Protein AF-A0A530QEH9-F1 (afdb_monomer_lite)

Radius of gyration: 15.97 Å; chains: 1; bo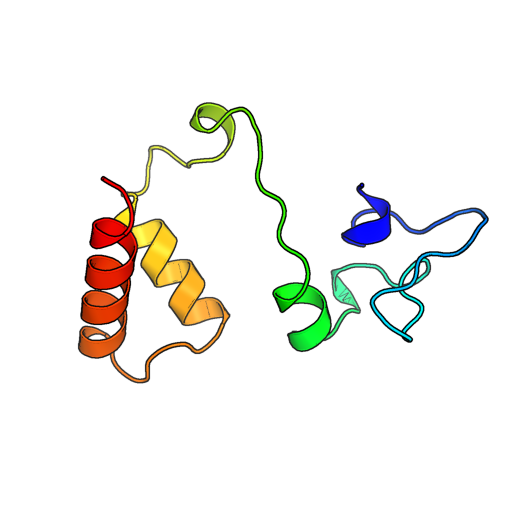unding box: 30×31×43 Å

Structure (mmCIF, N/CA/C/O backbone):
data_AF-A0A530QEH9-F1
#
_entry.id   AF-A0A530QEH9-F1
#
loop_
_atom_site.group_PDB
_atom_site.id
_atom_site.type_symbol
_atom_site.label_atom_id
_atom_site.label_alt_id
_atom_site.label_comp_id
_atom_site.label_asym_id
_atom_site.label_entity_id
_atom_site.label_seq_id
_atom_site.pdbx_PDB_ins_code
_atom_site.Cartn_x
_atom_site.Cartn_y
_atom_site.Cartn_z
_atom_site.occupancy
_atom_site.B_iso_or_equiv
_atom_site.auth_seq_id
_atom_site.auth_comp_id
_atom_site.auth_asym_id
_atom_site.auth_atom_id
_atom_site.pdbx_PDB_model_num
ATOM 1 N N . ALA A 1 1 ? -14.268 -0.753 11.296 1.00 74.19 1 ALA A N 1
ATOM 2 C CA . ALA A 1 1 ? -13.106 -1.150 10.464 1.00 74.19 1 ALA A CA 1
ATOM 3 C C . ALA A 1 1 ? -11.756 -0.643 10.996 1.00 74.19 1 ALA A C 1
ATOM 5 O O . ALA A 1 1 ? -10.783 -1.375 10.886 1.00 74.19 1 ALA A O 1
ATOM 6 N N . LYS A 1 2 ? -11.665 0.561 11.585 1.00 86.00 2 LYS A N 1
ATOM 7 C CA . LYS A 1 2 ? -10.388 1.155 12.034 1.00 86.00 2 LYS A CA 1
ATOM 8 C C . LYS A 1 2 ? -9.581 0.294 13.019 1.00 86.00 2 LYS A C 1
ATOM 10 O O . LYS A 1 2 ? -8.378 0.154 12.833 1.00 86.00 2 LYS A O 1
ATOM 15 N N . VAL A 1 3 ? -10.248 -0.357 13.976 1.00 90.00 3 VAL A N 1
ATOM 16 C CA . VAL A 1 3 ? -9.615 -1.307 14.917 1.00 90.00 3 VAL A CA 1
ATOM 17 C C . VAL A 1 3 ? -8.984 -2.506 14.205 1.00 90.00 3 VAL A C 1
ATOM 19 O O . VAL A 1 3 ? -7.859 -2.907 14.496 1.00 90.00 3 VAL A O 1
ATOM 22 N N . LEU A 1 4 ? -9.675 -3.053 13.201 1.00 88.62 4 LEU A N 1
ATOM 23 C CA . LEU A 1 4 ? -9.166 -4.175 12.413 1.00 88.62 4 LEU A CA 1
ATOM 24 C C . LEU A 1 4 ? -7.900 -3.773 11.642 1.00 88.62 4 LEU A C 1
ATOM 26 O O . LEU A 1 4 ? -6.962 -4.557 11.569 1.00 88.62 4 LEU A O 1
ATOM 30 N N . LEU A 1 5 ? -7.824 -2.533 11.157 1.00 89.69 5 LEU A N 1
ATOM 31 C CA . LEU A 1 5 ? -6.625 -1.970 10.527 1.00 89.69 5 LEU A CA 1
ATOM 32 C C . LEU A 1 5 ? -5.538 -1.532 11.520 1.00 89.69 5 LEU A C 1
ATOM 34 O O . LEU A 1 5 ? -4.436 -1.220 11.090 1.00 89.69 5 LEU A O 1
ATOM 38 N N . GLY A 1 6 ? -5.819 -1.490 12.825 1.00 90.19 6 GLY A N 1
ATOM 39 C CA . GLY A 1 6 ? -4.884 -0.975 13.831 1.00 90.19 6 GLY A CA 1
ATOM 40 C C . GLY A 1 6 ? -4.718 0.547 13.803 1.00 90.19 6 GLY A C 1
ATOM 41 O O . GLY A 1 6 ? -3.753 1.055 14.359 1.00 90.19 6 GLY A O 1
ATOM 42 N N . LEU A 1 7 ? -5.635 1.277 13.158 1.00 90.00 7 LEU A N 1
ATOM 43 C CA . LEU A 1 7 ? -5.671 2.749 13.198 1.00 90.00 7 LEU A CA 1
ATOM 44 C C . LEU A 1 7 ? -6.248 3.275 14.519 1.00 90.00 7 LEU A C 1
ATOM 46 O O . LEU A 1 7 ? -6.052 4.431 14.870 1.00 90.00 7 LEU A O 1
ATOM 50 N N . GLU A 1 8 ? -6.977 2.416 15.225 1.00 91.69 8 GLU A N 1
ATOM 51 C CA . GLU A 1 8 ? -7.475 2.615 16.583 1.00 91.69 8 GLU A CA 1
ATOM 52 C C . GLU A 1 8 ? -7.285 1.290 17.336 1.00 91.69 8 GLU A C 1
ATOM 54 O O . GLU A 1 8 ? -7.269 0.221 16.718 1.00 91.69 8 GLU A O 1
ATOM 59 N N . THR A 1 9 ? -7.151 1.334 18.657 1.00 91.31 9 THR A N 1
ATOM 60 C CA . THR A 1 9 ? -7.189 0.134 19.504 1.00 91.31 9 THR A CA 1
ATOM 61 C C . THR A 1 9 ? -8.576 -0.025 20.113 1.00 91.31 9 THR A C 1
ATOM 63 O O . THR A 1 9 ? -9.297 0.951 20.333 1.00 91.31 9 THR A O 1
ATOM 66 N N . ALA A 1 10 ? -8.994 -1.267 20.351 1.00 91.38 10 ALA A N 1
ATOM 67 C CA . ALA A 1 10 ? -10.289 -1.523 20.967 1.00 91.38 10 ALA A CA 1
ATOM 68 C C . ALA A 1 10 ? -10.276 -1.120 22.447 1.00 91.38 10 ALA A C 1
ATOM 70 O O . ALA A 1 10 ? -9.406 -1.547 23.200 1.00 91.38 10 ALA A O 1
ATOM 71 N N . SER A 1 11 ? -11.284 -0.364 22.885 1.00 89.88 11 SER A N 1
ATOM 72 C CA . SER A 1 11 ? -11.517 -0.123 24.316 1.00 89.88 11 SER A CA 1
ATOM 73 C C . SER A 1 11 ? -12.135 -1.340 25.015 1.00 89.88 11 SER A C 1
ATOM 75 O O . SER A 1 11 ? -11.962 -1.520 26.215 1.00 89.88 11 SER A O 1
ATOM 77 N N . SER A 1 12 ? -12.874 -2.172 24.275 1.00 91.44 12 SER A N 1
ATOM 78 C CA . SER A 1 12 ? -13.432 -3.446 24.741 1.00 91.44 12 SER A CA 1
ATOM 79 C C . SER A 1 12 ? -13.733 -4.373 23.556 1.00 91.44 12 SER A C 1
ATOM 81 O O . SER A 1 12 ? -13.770 -3.929 22.406 1.00 91.44 12 SER A O 1
ATOM 83 N N . GLY A 1 13 ? -13.947 -5.661 23.837 1.00 91.88 13 GLY A N 1
ATOM 84 C CA . GLY A 1 13 ? -14.151 -6.696 22.819 1.00 91.88 13 GLY A CA 1
ATOM 85 C C . GLY A 1 13 ? -12.843 -7.241 22.239 1.00 91.88 13 GLY A C 1
ATOM 86 O O . GLY A 1 13 ? -11.749 -6.864 22.659 1.00 91.88 13 GLY A O 1
ATOM 87 N N . SER A 1 14 ? -12.957 -8.156 21.278 1.00 91.50 14 SER A N 1
ATOM 88 C CA . SER A 1 14 ? -11.812 -8.800 20.630 1.00 91.50 14 SER A C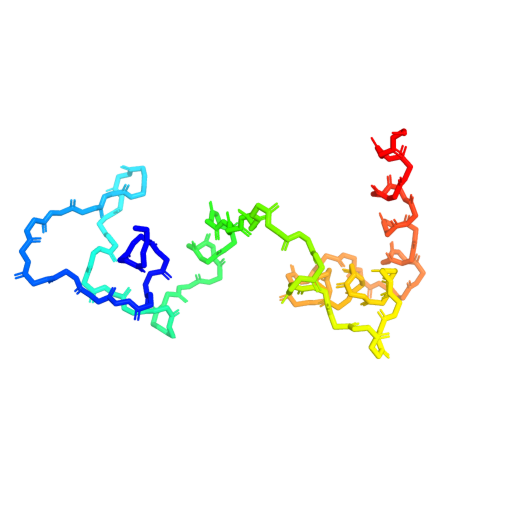A 1
ATOM 89 C C . SER A 1 14 ? -11.970 -8.838 19.113 1.00 91.50 14 SER A C 1
ATOM 91 O O . SER A 1 14 ? -13.077 -8.858 18.575 1.00 91.50 14 SER A O 1
ATOM 93 N N . VAL A 1 15 ? -10.834 -8.808 18.415 1.00 91.69 15 VAL A N 1
ATOM 94 C CA . VAL A 1 15 ? -10.760 -8.928 16.957 1.00 91.69 15 VAL A CA 1
ATOM 95 C C . VAL A 1 15 ? -9.632 -9.889 16.638 1.00 91.69 15 VAL A C 1
ATOM 97 O O . VAL A 1 15 ? -8.475 -9.632 16.974 1.00 91.69 15 VAL A O 1
ATOM 100 N N . THR A 1 16 ? -9.964 -10.977 15.956 1.00 91.88 16 THR A N 1
ATOM 101 C CA . THR A 1 16 ? -8.994 -11.983 15.537 1.00 91.88 16 THR A CA 1
ATOM 102 C C . THR A 1 16 ? -8.783 -11.943 14.029 1.00 91.88 16 THR A C 1
ATOM 104 O O . THR A 1 16 ? -9.724 -11.851 13.241 1.00 91.88 16 THR A O 1
ATOM 107 N N . LEU A 1 17 ? -7.520 -12.030 13.618 1.00 89.94 17 LEU A N 1
ATOM 108 C CA . LEU A 1 17 ? -7.118 -12.336 12.252 1.00 89.94 17 LEU A CA 1
ATOM 109 C C . LEU A 1 17 ? -6.649 -13.792 12.222 1.00 89.94 17 LEU A C 1
ATOM 111 O O . LEU A 1 17 ? -5.558 -14.127 12.693 1.00 89.94 17 LEU A O 1
ATOM 115 N N . GLY A 1 18 ? -7.510 -14.686 11.736 1.00 87.25 18 GLY A N 1
ATOM 116 C CA . GLY A 1 18 ? -7.308 -16.124 11.904 1.00 87.25 18 GLY A CA 1
ATOM 117 C C . GLY A 1 18 ? -7.343 -16.506 13.388 1.00 87.25 18 GLY A C 1
ATOM 118 O O . GLY A 1 18 ? -8.372 -16.357 14.038 1.00 87.25 18 GLY A O 1
ATOM 119 N N . LYS A 1 19 ? -6.214 -16.981 13.932 1.00 86.12 19 LYS A N 1
ATOM 120 C CA . LYS A 1 19 ? -6.055 -17.327 15.363 1.00 86.12 19 LYS A CA 1
ATOM 121 C C . LYS A 1 19 ? -5.303 -16.265 16.177 1.00 86.12 19 LYS A C 1
ATOM 123 O O . LYS A 1 19 ? -5.017 -16.492 17.347 1.00 86.12 19 LYS A O 1
ATOM 128 N N . LYS A 1 20 ? -4.935 -15.138 15.561 1.00 87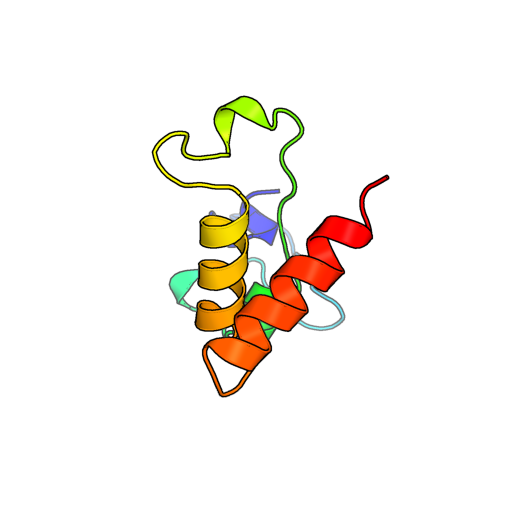.88 20 LYS A N 1
ATOM 129 C CA . LYS A 1 20 ? -4.139 -14.080 16.192 1.00 87.88 20 LYS A CA 1
ATOM 130 C C . LYS A 1 20 ? -5.038 -12.923 16.605 1.00 87.88 20 LYS A C 1
ATOM 132 O O . LYS A 1 20 ? -5.715 -12.345 15.760 1.00 87.88 20 LYS A O 1
ATOM 137 N N . GLU A 1 21 ? -5.011 -12.563 17.879 1.00 92.44 21 GLU A N 1
ATOM 138 C CA . GLU A 1 21 ? -5.643 -11.340 18.373 1.00 92.44 21 GLU A CA 1
ATOM 139 C C . GLU A 1 21 ? -4.867 -10.100 17.920 1.00 92.44 21 GLU A C 1
ATOM 141 O O . GLU A 1 21 ? -3.635 -10.069 17.970 1.00 92.44 21 GLU A O 1
ATOM 146 N N . ILE A 1 22 ? -5.590 -9.090 17.434 1.00 93.06 22 ILE A N 1
ATOM 147 C CA . ILE A 1 22 ? -5.000 -7.875 16.848 1.00 93.06 22 ILE A CA 1
ATOM 148 C C . ILE A 1 22 ? -5.621 -6.576 17.376 1.00 93.06 22 ILE A C 1
ATOM 150 O O . ILE A 1 22 ? -5.164 -5.490 17.016 1.00 93.06 22 ILE A O 1
ATOM 154 N N . GLN A 1 23 ? -6.643 -6.661 18.231 1.00 92.44 23 GLN A N 1
ATOM 155 C CA . GLN A 1 23 ? -7.433 -5.515 18.695 1.00 92.44 23 GLN A CA 1
ATOM 156 C C . GLN A 1 23 ? -6.644 -4.476 19.507 1.00 92.44 23 GLN A C 1
ATOM 158 O O . GLN A 1 23 ? -7.021 -3.305 19.522 1.00 92.44 23 GLN A O 1
ATOM 163 N N . SER A 1 24 ? -5.558 -4.894 20.164 1.00 92.75 24 SER A N 1
ATOM 164 C CA . 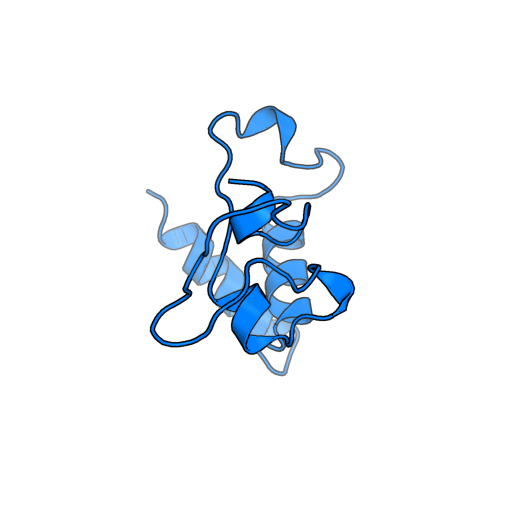SER A 1 24 ? -4.768 -4.048 21.072 1.00 92.75 24 SER A CA 1
ATOM 165 C C . SER A 1 24 ? -3.457 -3.550 20.461 1.00 92.75 24 SER A C 1
ATOM 167 O O . SER A 1 24 ? -2.720 -2.818 21.113 1.00 92.75 24 SER A O 1
ATOM 169 N N . THR A 1 25 ? -3.136 -3.953 19.229 1.00 91.38 25 THR A N 1
ATOM 170 C CA . THR A 1 25 ? -1.870 -3.603 18.573 1.00 91.38 25 THR A CA 1
ATOM 171 C C . THR A 1 25 ? -2.127 -2.598 17.459 1.00 91.38 25 THR A C 1
ATOM 173 O O . THR A 1 25 ? -2.739 -2.945 16.440 1.00 91.38 25 THR A O 1
ATOM 176 N N . GLY A 1 26 ? -1.636 -1.373 17.655 1.00 92.38 26 GLY A N 1
ATOM 177 C CA . GLY A 1 26 ? -1.635 -0.323 16.639 1.00 92.38 26 GLY A CA 1
ATOM 178 C C . GLY A 1 26 ? -0.811 -0.712 15.412 1.00 92.38 26 GLY A C 1
ATOM 179 O O . GLY A 1 26 ? 0.047 -1.598 15.468 1.00 92.38 26 GLY A O 1
ATOM 180 N N . ILE A 1 27 ? -1.124 -0.101 14.271 1.00 90.94 27 ILE A N 1
ATOM 181 C CA . ILE A 1 27 ? -0.576 -0.468 12.960 1.00 90.94 27 ILE A CA 1
ATOM 182 C C . ILE A 1 27 ? 0.956 -0.385 12.907 1.00 90.94 27 ILE A C 1
ATOM 184 O O . ILE A 1 27 ? 1.593 -1.234 12.291 1.00 90.94 27 ILE A O 1
ATOM 188 N N . GLU A 1 28 ? 1.547 0.586 13.597 1.00 90.12 28 GLU A N 1
ATOM 189 C CA . GLU A 1 28 ? 2.992 0.799 13.713 1.00 90.12 28 GLU A CA 1
ATOM 190 C C . GLU A 1 28 ?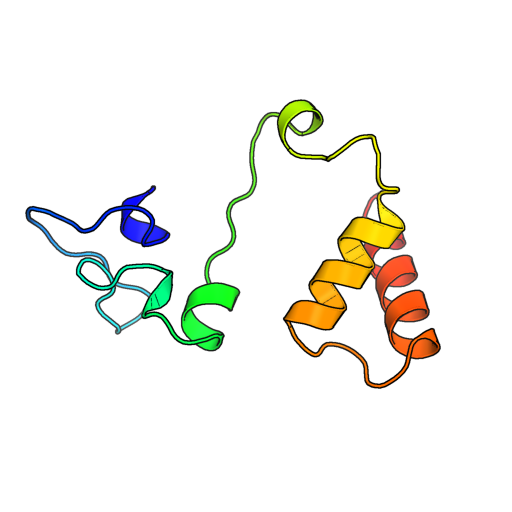 3.724 -0.341 14.428 1.00 90.12 28 GLU A C 1
ATOM 192 O O . GLU A 1 28 ? 4.902 -0.578 14.173 1.00 90.12 28 GLU A O 1
ATOM 197 N N . SER A 1 29 ? 3.011 -1.072 15.285 1.00 92.31 29 SER A N 1
ATOM 198 C CA . SER A 1 29 ? 3.546 -2.190 16.062 1.00 92.31 29 SER A CA 1
ATOM 199 C C . SER A 1 29 ? 3.259 -3.553 15.414 1.00 92.31 29 SER A C 1
ATOM 201 O O . SER A 1 29 ? 3.623 -4.598 15.958 1.00 92.31 29 SER A O 1
ATOM 203 N N . ARG A 1 30 ? 2.581 -3.582 14.257 1.00 90.06 30 ARG A N 1
ATOM 204 C CA . ARG A 1 30 ? 2.274 -4.817 13.521 1.00 90.06 30 ARG A CA 1
ATOM 205 C C . ARG A 1 30 ? 3.407 -5.171 12.560 1.00 90.06 30 ARG A C 1
ATOM 207 O O . ARG A 1 30 ? 3.964 -4.318 11.879 1.00 90.06 30 ARG A O 1
ATOM 214 N N . ASN A 1 31 ? 3.711 -6.464 12.461 1.00 87.88 31 ASN A N 1
ATOM 215 C CA . ASN A 1 31 ? 4.671 -6.967 11.480 1.00 87.88 31 ASN A CA 1
ATOM 216 C C . ASN A 1 31 ? 4.118 -6.904 10.043 1.00 87.88 31 ASN A C 1
ATOM 218 O O . ASN A 1 31 ? 2.904 -6.818 9.825 1.00 87.88 31 ASN A O 1
ATOM 222 N N . VAL A 1 32 ? 5.016 -6.976 9.058 1.00 83.31 32 VAL A N 1
ATOM 223 C CA . VAL A 1 32 ? 4.686 -6.846 7.628 1.00 83.31 32 VAL A CA 1
ATOM 224 C C . VAL A 1 32 ? 3.673 -7.904 7.178 1.00 83.31 32 VAL A C 1
ATOM 226 O O . VAL A 1 32 ? 2.799 -7.614 6.362 1.00 83.31 32 VAL A O 1
ATOM 229 N N . GLU A 1 33 ? 3.713 -9.107 7.747 1.00 86.31 33 GLU A N 1
ATOM 230 C CA . GLU A 1 33 ? 2.777 -10.195 7.443 1.00 86.31 33 GLU A CA 1
ATOM 231 C C . GLU A 1 33 ? 1.344 -9.858 7.894 1.00 86.31 33 GLU A C 1
ATOM 233 O O . GLU A 1 33 ? 0.375 -10.092 7.170 1.00 86.31 33 GLU A O 1
ATOM 238 N N . THR A 1 34 ? 1.183 -9.251 9.073 1.00 88.75 34 THR A N 1
ATOM 239 C CA . THR A 1 34 ? -0.139 -8.828 9.573 1.00 88.75 34 THR A CA 1
ATOM 240 C C . THR A 1 34 ? -0.663 -7.624 8.785 1.00 88.75 34 THR A C 1
ATOM 242 O O . THR A 1 34 ? -1.855 -7.531 8.518 1.00 88.75 34 THR A O 1
ATOM 245 N N . VAL A 1 35 ? 0.214 -6.698 8.388 1.00 86.62 35 VAL A N 1
ATOM 246 C CA . VAL A 1 35 ? -0.179 -5.529 7.583 1.00 86.62 35 VAL A CA 1
ATOM 247 C C . VAL A 1 35 ? -0.558 -5.931 6.157 1.00 86.62 35 VAL A C 1
ATOM 249 O O . VAL A 1 35 ? -1.531 -5.428 5.611 1.00 86.62 35 VAL A O 1
ATOM 252 N N . SER A 1 36 ? 0.192 -6.842 5.537 1.00 84.88 36 SER A N 1
ATOM 253 C CA . SER A 1 36 ? -0.064 -7.281 4.157 1.00 84.88 36 SER A CA 1
ATOM 254 C C . SER A 1 36 ? -1.351 -8.096 4.010 1.00 84.88 36 SER A C 1
ATOM 256 O O . SER A 1 36 ? -1.982 -8.031 2.958 1.00 84.88 36 SER A O 1
ATOM 258 N N . SER A 1 37 ? -1.764 -8.813 5.058 1.00 88.75 37 SER A N 1
ATOM 259 C CA . SER A 1 37 ? -2.967 -9.660 5.066 1.00 88.75 37 SER A CA 1
ATOM 260 C C . SER A 1 37 ? -4.284 -8.893 5.209 1.00 88.75 37 SER A C 1
ATOM 262 O O . SER A 1 37 ? -5.349 -9.474 5.003 1.00 88.75 37 SER A O 1
ATOM 264 N N . ILE A 1 38 ? -4.236 -7.597 5.525 1.00 87.88 38 ILE A N 1
ATOM 265 C CA . ILE A 1 38 ? -5.417 -6.744 5.641 1.00 87.88 38 ILE A CA 1
ATOM 266 C C . ILE A 1 38 ? -5.219 -5.518 4.751 1.00 87.88 38 ILE A C 1
ATOM 268 O O . ILE A 1 38 ? -4.399 -4.658 5.054 1.00 87.88 38 ILE A O 1
ATOM 272 N N . GLN A 1 39 ? -6.013 -5.399 3.686 1.00 83.75 39 GLN A N 1
ATOM 273 C CA . GLN A 1 39 ? -6.007 -4.220 2.819 1.00 83.75 39 GLN A CA 1
ATOM 274 C C . GLN A 1 39 ? -7.398 -3.604 2.730 1.00 83.75 39 GLN A C 1
ATOM 276 O O . GLN A 1 39 ? -8.396 -4.300 2.552 1.00 83.75 39 GLN A O 1
ATOM 281 N N . MET A 1 40 ? -7.457 -2.282 2.866 1.00 84.31 40 MET A N 1
ATOM 282 C CA . MET A 1 40 ? -8.688 -1.516 2.707 1.00 84.31 40 MET A CA 1
ATOM 283 C C . MET A 1 40 ? -8.881 -1.150 1.238 1.00 84.31 40 MET A C 1
ATOM 285 O O . MET A 1 40 ? -7.977 -0.606 0.608 1.00 84.31 40 MET A O 1
ATOM 289 N N . VAL A 1 41 ? -10.081 -1.404 0.721 1.00 82.31 41 VAL A N 1
ATOM 290 C CA . VAL A 1 41 ? -10.527 -0.909 -0.584 1.00 82.31 41 VAL A CA 1
ATOM 291 C C . VAL A 1 41 ? -11.601 0.137 -0.327 1.00 82.31 41 VAL A C 1
ATOM 293 O O . VAL A 1 41 ? -12.621 -0.151 0.300 1.00 82.31 41 VAL A O 1
ATOM 296 N N . PHE A 1 42 ? -11.351 1.366 -0.763 1.00 79.38 42 PHE A N 1
ATOM 297 C CA . PHE A 1 42 ? -12.295 2.464 -0.602 1.00 79.38 42 PHE A CA 1
ATOM 298 C C . PHE A 1 42 ? -13.319 2.456 -1.735 1.00 79.38 42 PHE A C 1
ATOM 300 O O . PHE A 1 42 ? -12.983 2.164 -2.879 1.00 79.38 42 PHE A O 1
ATOM 307 N N . GLN A 1 43 ? -14.571 2.794 -1.419 1.00 80.62 43 GLN A N 1
ATOM 308 C CA . GLN A 1 43 ? -15.647 2.809 -2.415 1.00 80.62 43 GLN A CA 1
ATOM 309 C C . GLN A 1 43 ? -15.603 4.028 -3.346 1.00 80.62 43 GLN A C 1
ATOM 311 O O . GLN A 1 43 ? -16.101 3.931 -4.462 1.00 80.62 43 GLN A O 1
ATOM 316 N N . ASN A 1 44 ? -15.004 5.151 -2.921 1.00 81.56 44 ASN A N 1
ATOM 317 C CA . ASN A 1 44 ? -14.778 6.305 -3.793 1.00 81.56 44 ASN A CA 1
ATOM 318 C C . ASN A 1 44 ? -13.328 6.304 -4.316 1.00 81.56 44 ASN A C 1
ATOM 320 O O . ASN A 1 44 ? -12.421 6.701 -3.582 1.00 81.56 44 ASN A O 1
ATOM 324 N N . PRO A 1 45 ? -13.076 5.870 -5.562 1.00 67.19 45 PRO A N 1
ATOM 325 C CA . PRO A 1 45 ? -11.719 5.786 -6.094 1.00 67.19 45 PRO A CA 1
ATOM 326 C C . PRO A 1 45 ? -11.072 7.165 -6.289 1.00 67.19 45 PRO A C 1
ATOM 328 O O . PRO A 1 45 ? -9.859 7.293 -6.114 1.00 67.19 45 PRO A O 1
ATOM 331 N N . PHE A 1 46 ? -11.859 8.205 -6.589 1.00 68.50 46 PHE A N 1
ATOM 332 C CA . PHE A 1 46 ? -11.344 9.548 -6.883 1.00 68.50 46 PHE A CA 1
ATOM 333 C C . PHE A 1 46 ? -10.692 10.224 -5.673 1.00 68.50 46 PHE A C 1
ATOM 335 O O . PHE A 1 46 ? -9.729 10.964 -5.844 1.00 68.50 46 PHE A O 1
ATOM 342 N N . ASP A 1 47 ? -11.153 9.911 -4.461 1.00 73.81 47 ASP A N 1
ATOM 343 C CA . ASP A 1 47 ? -10.621 10.495 -3.222 1.00 73.81 47 ASP A CA 1
ATOM 344 C C . ASP A 1 47 ? -9.344 9.796 -2.726 1.00 73.81 47 ASP A C 1
ATOM 346 O O . ASP A 1 47 ? -8.715 10.242 -1.767 1.00 73.81 47 ASP A O 1
ATOM 350 N N . THR A 1 48 ? -8.966 8.669 -3.336 1.00 71.88 48 THR A N 1
ATOM 351 C CA . THR A 1 48 ? -7.913 7.785 -2.800 1.00 71.88 48 THR A CA 1
ATOM 352 C C . THR A 1 48 ? -6.685 7.668 -3.676 1.00 71.88 48 THR A C 1
ATOM 354 O O . THR A 1 48 ? -5.614 7.301 -3.190 1.00 71.88 48 THR A O 1
ATOM 357 N N . LEU A 1 49 ? -6.815 8.023 -4.951 1.00 75.00 49 LEU A N 1
ATOM 358 C CA . LEU A 1 49 ? -5.689 8.146 -5.856 1.00 75.00 49 LEU A CA 1
ATOM 359 C C . LEU A 1 49 ? -5.116 9.556 -5.760 1.00 75.00 49 LEU A C 1
ATOM 361 O O . LEU A 1 49 ? -5.840 10.544 -5.836 1.00 75.00 49 LEU A O 1
ATOM 365 N N . ASN A 1 50 ? -3.794 9.657 -5.638 1.00 81.81 50 ASN A N 1
ATOM 366 C CA . ASN A 1 50 ? -3.122 10.946 -5.742 1.00 81.81 50 ASN A CA 1
ATOM 367 C C . ASN A 1 50 ? -2.965 11.310 -7.233 1.00 81.81 50 ASN A C 1
ATOM 369 O O . ASN A 1 50 ? -2.187 10.641 -7.921 1.00 81.81 50 ASN A O 1
ATOM 373 N N . PRO A 1 51 ? -3.651 12.354 -7.742 1.00 83.12 51 PRO A N 1
ATOM 374 C CA . PRO A 1 51 ? -3.641 12.700 -9.166 1.00 83.12 51 PRO A CA 1
ATOM 375 C C . PRO A 1 51 ? -2.263 13.156 -9.670 1.00 83.12 51 PRO A C 1
ATOM 377 O O . PRO A 1 51 ? -2.008 13.120 -10.870 1.00 83.12 51 PRO A O 1
ATOM 380 N N . SER A 1 52 ? -1.342 13.518 -8.771 1.00 90.12 52 SER A N 1
ATOM 381 C CA . SER A 1 52 ? 0.047 13.852 -9.110 1.00 90.12 52 SER A CA 1
ATOM 382 C C . SER A 1 52 ? 0.891 12.632 -9.508 1.00 90.12 52 SER A C 1
ATOM 384 O O . SER A 1 52 ? 2.046 12.785 -9.907 1.00 90.12 52 SER A O 1
ATOM 386 N N . HIS A 1 53 ? 0.352 11.414 -9.388 1.00 89.25 53 HIS A N 1
ATOM 387 C CA . HIS A 1 53 ? 1.048 10.165 -9.685 1.00 89.25 53 HIS A CA 1
ATOM 388 C C . HIS A 1 53 ? 0.235 9.281 -10.634 1.00 89.25 53 HIS A C 1
ATOM 390 O O . HIS A 1 53 ? -0.946 9.016 -10.416 1.00 89.25 53 HIS A O 1
ATOM 396 N N . SER A 1 54 ? 0.890 8.731 -11.660 1.00 92.56 54 SER A N 1
ATOM 397 C CA . SER A 1 54 ? 0.241 7.783 -12.570 1.00 92.56 54 SER A CA 1
ATOM 398 C C . SER A 1 54 ? -0.160 6.499 -11.841 1.00 92.56 54 SER A C 1
ATOM 400 O O . SER A 1 54 ? 0.519 6.073 -10.901 1.00 92.56 54 SER A O 1
ATOM 402 N N . VAL A 1 55 ? -1.213 5.831 -12.316 1.00 90.25 55 VAL A N 1
ATOM 403 C CA . VAL A 1 55 ? -1.667 4.541 -11.766 1.00 90.25 55 VAL A CA 1
ATOM 404 C C . VAL A 1 55 ? -0.515 3.528 -11.711 1.00 90.25 55 VAL A C 1
ATOM 406 O O . VAL A 1 55 ? -0.265 2.925 -10.670 1.00 90.25 55 VAL A O 1
ATOM 409 N N . GLY A 1 56 ? 0.269 3.415 -12.789 1.00 93.44 56 GLY A N 1
ATOM 410 C CA . GLY A 1 56 ? 1.425 2.514 -12.838 1.00 93.44 56 GLY A CA 1
ATOM 411 C C . GLY A 1 56 ? 2.488 2.824 -11.777 1.00 93.44 56 GLY A C 1
ATOM 412 O O . GLY A 1 56 ? 3.030 1.903 -11.168 1.00 93.44 56 GLY A O 1
ATOM 413 N N . SER A 1 57 ? 2.758 4.104 -11.498 1.00 93.31 57 SER A N 1
ATOM 414 C CA . SER A 1 57 ? 3.714 4.487 -10.448 1.00 93.31 57 SER A CA 1
ATOM 415 C C . SER A 1 57 ? 3.222 4.129 -9.041 1.00 93.31 57 SER A C 1
ATOM 417 O O . SER A 1 57 ? 4.009 3.674 -8.211 1.00 93.31 57 SER A O 1
ATOM 419 N N . GLN A 1 58 ? 1.915 4.255 -8.789 1.00 91.31 58 GLN A N 1
ATOM 420 C CA . GLN A 1 58 ? 1.301 3.886 -7.512 1.00 91.31 58 GLN A CA 1
ATOM 421 C C . GLN A 1 58 ? 1.354 2.362 -7.288 1.00 91.31 58 GLN A C 1
ATOM 423 O O . GLN A 1 58 ? 1.677 1.902 -6.188 1.00 91.31 58 GLN A O 1
ATOM 428 N N . ILE A 1 59 ? 1.147 1.571 -8.349 1.00 92.81 59 ILE A N 1
ATOM 429 C CA . ILE A 1 59 ? 1.313 0.110 -8.318 1.00 92.81 59 ILE A CA 1
ATOM 430 C C . ILE A 1 59 ? 2.776 -0.266 -8.040 1.00 92.81 59 ILE A C 1
ATOM 432 O O . ILE A 1 59 ? 3.039 -1.040 -7.120 1.00 92.81 59 ILE A O 1
ATOM 436 N N . ILE A 1 60 ? 3.741 0.298 -8.778 1.00 95.75 60 ILE A N 1
ATOM 437 C CA . ILE A 1 60 ? 5.173 -0.011 -8.596 1.00 95.75 60 ILE A CA 1
ATOM 438 C C . ILE A 1 60 ? 5.637 0.308 -7.171 1.00 95.75 60 ILE A C 1
ATOM 440 O O . ILE A 1 60 ? 6.270 -0.540 -6.546 1.00 95.75 60 ILE A O 1
ATOM 444 N N . ARG A 1 61 ? 5.255 1.467 -6.620 1.00 92.12 61 ARG A N 1
ATOM 445 C CA . ARG A 1 61 ? 5.577 1.847 -5.233 1.00 92.12 61 ARG A CA 1
ATOM 446 C C . ARG A 1 61 ? 5.086 0.814 -4.215 1.00 92.12 61 ARG A C 1
ATOM 448 O O . ARG A 1 61 ? 5.745 0.553 -3.210 1.00 92.12 61 ARG A O 1
ATOM 455 N N . THR A 1 62 ? 3.923 0.220 -4.470 1.00 89.38 62 THR A N 1
ATOM 456 C CA . THR A 1 62 ? 3.362 -0.835 -3.618 1.00 89.38 62 THR A CA 1
ATOM 457 C C . THR A 1 62 ? 4.191 -2.115 -3.719 1.00 89.38 62 THR A C 1
ATOM 459 O O . THR A 1 62 ? 4.545 -2.692 -2.693 1.00 89.38 62 THR A O 1
ATOM 462 N N . LEU A 1 63 ? 4.576 -2.522 -4.935 1.00 93.50 63 LEU A N 1
ATOM 463 C CA . LEU A 1 63 ? 5.457 -3.677 -5.153 1.00 93.50 63 LEU A CA 1
ATOM 464 C C . LEU A 1 63 ? 6.806 -3.508 -4.437 1.00 93.50 63 LEU A C 1
ATOM 466 O O . LEU A 1 63 ? 7.287 -4.454 -3.823 1.00 93.50 63 LEU A O 1
ATOM 470 N N . GLU A 1 64 ? 7.390 -2.309 -4.458 1.00 92.56 64 GLU A N 1
ATOM 471 C CA . GLU A 1 64 ? 8.628 -1.997 -3.730 1.00 92.56 64 GLU A CA 1
ATOM 472 C C . GLU A 1 64 ? 8.456 -2.143 -2.218 1.00 92.56 64 GLU A C 1
ATOM 474 O O . GLU A 1 64 ? 9.253 -2.821 -1.575 1.00 92.56 64 GLU A O 1
ATOM 479 N N . LYS A 1 65 ? 7.386 -1.571 -1.651 1.00 87.94 65 LYS A N 1
ATOM 480 C CA . LYS A 1 65 ? 7.124 -1.618 -0.204 1.00 87.94 65 LYS A CA 1
ATOM 481 C C . LYS A 1 65 ? 6.964 -3.045 0.326 1.00 87.94 65 LYS A C 1
ATOM 483 O O . LYS A 1 65 ? 7.333 -3.318 1.464 1.00 87.94 65 LYS A O 1
ATOM 488 N N . PHE A 1 66 ? 6.421 -3.943 -0.491 1.00 86.56 66 PHE A N 1
ATOM 489 C CA . PHE A 1 66 ? 6.244 -5.354 -0.147 1.00 86.56 66 PHE A CA 1
ATOM 490 C C . PHE A 1 66 ? 7.360 -6.263 -0.687 1.00 86.56 66 PHE A C 1
ATOM 492 O O . PHE A 1 66 ? 7.213 -7.481 -0.654 1.00 86.56 66 PHE A O 1
ATOM 499 N N . ASN A 1 67 ? 8.476 -5.700 -1.170 1.00 90.25 67 ASN A N 1
ATOM 500 C CA . ASN A 1 67 ? 9.614 -6.445 -1.721 1.00 90.25 67 ASN A CA 1
ATOM 501 C C . ASN A 1 67 ? 9.234 -7.443 -2.838 1.00 90.25 67 ASN A C 1
ATOM 503 O O . ASN A 1 67 ? 9.849 -8.500 -2.989 1.00 90.25 67 ASN A O 1
ATOM 507 N N . VAL A 1 68 ? 8.234 -7.103 -3.654 1.00 92.56 68 VAL A N 1
ATOM 508 C CA . VAL A 1 68 ? 7.817 -7.893 -4.817 1.00 92.56 68 VAL A CA 1
ATOM 509 C C . VAL A 1 68 ? 8.655 -7.488 -6.031 1.00 92.56 68 VAL A C 1
ATOM 511 O O . VAL A 1 68 ? 8.699 -6.316 -6.405 1.00 92.56 68 VAL A O 1
ATOM 514 N N . GLY A 1 69 ? 9.312 -8.469 -6.658 1.00 94.81 69 GLY A N 1
ATOM 515 C CA . GLY A 1 69 ? 10.281 -8.259 -7.739 1.00 94.81 69 GLY A CA 1
ATOM 516 C C . GLY A 1 69 ? 11.643 -7.789 -7.217 1.00 94.81 69 GLY A C 1
ATOM 517 O O . GLY A 1 69 ? 11.725 -7.007 -6.274 1.00 94.81 69 GLY A O 1
ATOM 518 N N . LYS A 1 70 ? 12.726 -8.272 -7.824 1.00 94.50 70 LYS A N 1
ATOM 519 C CA . LYS A 1 70 ? 14.120 -7.946 -7.487 1.00 94.50 70 LYS A CA 1
ATOM 520 C C . LYS A 1 70 ? 14.647 -6.774 -8.308 1.00 94.50 70 LYS A C 1
ATOM 522 O O . LYS A 1 70 ? 15.490 -6.022 -7.829 1.00 94.50 70 LYS A O 1
ATOM 527 N N . THR A 1 71 ? 14.145 -6.600 -9.530 1.00 97.06 71 THR A N 1
ATOM 528 C CA . THR A 1 71 ? 14.607 -5.559 -10.461 1.00 97.06 71 THR A CA 1
ATOM 529 C C . THR A 1 71 ? 13.488 -4.607 -10.877 1.00 97.06 71 THR A C 1
ATOM 531 O O . THR A 1 71 ? 12.300 -4.921 -10.788 1.00 97.06 71 THR A O 1
ATOM 534 N N . VAL A 1 72 ? 13.871 -3.434 -11.392 1.00 95.38 72 VAL A N 1
ATOM 535 C CA . VAL A 1 72 ? 12.927 -2.466 -11.979 1.00 95.38 72 VAL A CA 1
ATOM 536 C C . VAL A 1 72 ? 12.143 -3.098 -13.134 1.00 95.38 72 VAL A C 1
ATOM 538 O O . VAL A 1 72 ? 10.934 -2.899 -13.244 1.00 95.38 72 VAL A O 1
ATOM 541 N N . ALA A 1 73 ? 12.807 -3.903 -13.968 1.00 97.56 73 ALA A N 1
ATOM 542 C CA . ALA A 1 73 ? 12.175 -4.587 -15.092 1.00 97.56 73 ALA A CA 1
ATOM 543 C C . ALA A 1 73 ? 11.121 -5.606 -14.630 1.00 97.56 73 ALA A C 1
ATOM 545 O O . ALA A 1 73 ? 10.015 -5.628 -15.167 1.00 97.56 73 ALA A O 1
ATOM 546 N N . GLU A 1 74 ? 11.425 -6.398 -13.597 1.00 98.00 74 GLU A N 1
ATOM 547 C CA . GLU A 1 74 ? 10.475 -7.354 -13.015 1.00 98.00 74 GLU A CA 1
ATOM 548 C C . GLU A 1 74 ? 9.247 -6.655 -12.427 1.00 98.00 74 GLU A C 1
ATOM 550 O O . GLU A 1 74 ? 8.118 -7.074 -12.682 1.00 98.00 74 GLU A O 1
ATOM 555 N N . ARG A 1 75 ? 9.441 -5.548 -11.698 1.00 97.75 75 ARG A N 1
ATOM 556 C CA . ARG A 1 75 ? 8.326 -4.762 -11.145 1.00 97.75 75 ARG A CA 1
ATOM 557 C C . ARG A 1 75 ? 7.478 -4.127 -12.234 1.00 97.75 75 ARG A C 1
ATOM 559 O O . ARG A 1 75 ? 6.254 -4.143 -12.135 1.00 97.75 75 ARG A O 1
ATOM 566 N N . ARG A 1 76 ? 8.105 -3.615 -13.297 1.00 97.56 76 ARG A N 1
ATOM 567 C CA . ARG A 1 76 ? 7.388 -3.066 -14.453 1.00 97.56 76 ARG A CA 1
ATOM 568 C C . ARG A 1 76 ? 6.565 -4.140 -15.159 1.00 97.56 76 ARG A C 1
ATOM 570 O O . ARG A 1 76 ? 5.406 -3.885 -15.469 1.00 97.56 76 ARG A O 1
ATOM 577 N N . LYS A 1 77 ? 7.132 -5.332 -15.372 1.00 97.81 77 LYS A N 1
ATOM 578 C CA . LYS A 1 77 ? 6.405 -6.473 -15.943 1.00 97.81 77 LYS A CA 1
ATOM 579 C C . LYS A 1 77 ? 5.198 -6.833 -15.077 1.00 97.81 77 LYS A C 1
ATOM 581 O O . LYS A 1 77 ? 4.085 -6.881 -15.586 1.00 97.81 77 LYS A O 1
ATOM 586 N N . ARG A 1 78 ? 5.400 -6.991 -13.765 1.00 97.25 78 ARG A N 1
ATOM 587 C CA . ARG A 1 78 ? 4.317 -7.313 -12.828 1.00 97.25 78 ARG A CA 1
ATOM 588 C C . ARG A 1 78 ? 3.228 -6.239 -12.794 1.00 97.25 78 ARG A C 1
ATOM 590 O O . ARG A 1 78 ? 2.054 -6.569 -12.717 1.00 97.25 78 ARG A O 1
ATOM 597 N N . MET A 1 79 ? 3.601 -4.963 -12.856 1.00 96.94 79 MET A N 1
ATOM 598 C CA . MET A 1 79 ? 2.644 -3.856 -12.925 1.00 96.94 79 MET A CA 1
ATOM 599 C C . MET A 1 79 ? 1.766 -3.944 -14.179 1.00 96.94 79 MET A C 1
ATOM 601 O O . MET A 1 79 ? 0.554 -3.795 -14.065 1.00 96.94 79 MET A O 1
ATOM 605 N N . LEU A 1 80 ? 2.354 -4.236 -15.344 1.00 96.75 80 LEU A N 1
ATOM 606 C CA . LEU A 1 80 ? 1.594 -4.408 -16.586 1.00 96.75 80 LEU A CA 1
ATOM 607 C C . LEU A 1 80 ? 0.647 -5.612 -16.511 1.00 96.75 80 LEU A C 1
ATOM 609 O O . LEU A 1 80 ? -0.510 -5.479 -16.885 1.00 96.75 80 LEU A O 1
ATOM 613 N N . GLU A 1 81 ? 1.103 -6.743 -15.961 1.00 96.62 81 GLU A N 1
ATOM 614 C CA . GLU A 1 81 ? 0.242 -7.912 -15.716 1.00 96.62 81 GLU A CA 1
ATOM 615 C C . GLU A 1 81 ? -0.960 -7.564 -14.827 1.00 96.62 81 GLU A C 1
ATOM 617 O O . GLU A 1 81 ? -2.065 -8.015 -15.092 1.00 96.62 81 GLU A O 1
ATOM 622 N N . LEU A 1 82 ? -0.760 -6.764 -13.773 1.00 94.38 82 LEU A N 1
ATOM 623 C CA . LEU A 1 82 ? -1.840 -6.356 -12.869 1.00 94.38 82 LEU A CA 1
ATOM 624 C C . LEU A 1 82 ? -2.855 -5.425 -13.542 1.00 94.38 82 LEU A C 1
ATOM 626 O O . LEU A 1 82 ? -4.041 -5.525 -13.242 1.00 94.38 82 LEU A O 1
ATOM 630 N N . LEU A 1 83 ? -2.403 -4.532 -14.428 1.00 93.62 83 LEU A N 1
ATOM 631 C CA . LEU A 1 83 ? -3.301 -3.671 -15.201 1.00 93.62 83 LEU A CA 1
ATOM 632 C C . LEU A 1 83 ? -4.137 -4.474 -16.203 1.00 93.62 83 LEU A C 1
ATOM 634 O O . LEU A 1 83 ? -5.309 -4.168 -16.379 1.00 93.62 83 LEU A O 1
ATOM 638 N N . ASP A 1 84 ? -3.563 -5.519 -16.799 1.00 95.19 84 ASP A N 1
ATOM 639 C CA . ASP A 1 84 ? -4.246 -6.384 -17.771 1.00 95.19 84 ASP A CA 1
ATOM 640 C C . ASP A 1 84 ? -5.372 -7.237 -17.147 1.00 95.19 84 ASP A C 1
ATOM 642 O O . ASP A 1 84 ? -6.292 -7.677 -17.833 1.00 95.19 84 ASP A O 1
ATOM 646 N N . LEU A 1 85 ? -5.350 -7.443 -15.822 1.00 92.38 85 LEU A N 1
ATOM 647 C CA . LEU A 1 85 ? -6.428 -8.138 -15.104 1.00 92.38 85 LEU A CA 1
ATOM 648 C C . LEU A 1 85 ? -7.741 -7.344 -15.070 1.00 92.38 85 LEU A C 1
ATOM 650 O O . LEU A 1 85 ? -8.796 -7.928 -14.808 1.00 92.38 85 LE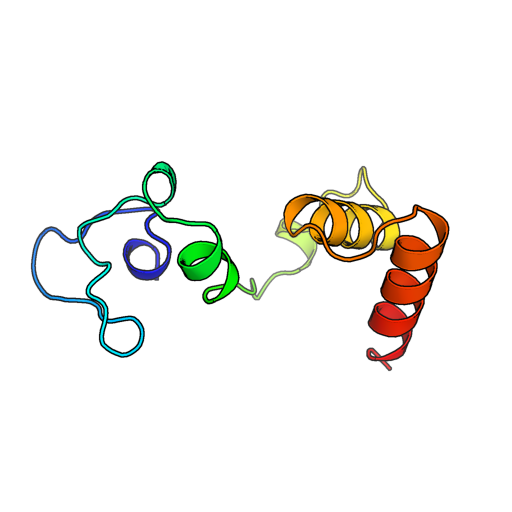U A O 1
ATOM 654 N N . VAL A 1 86 ? -7.685 -6.030 -15.293 1.00 80.50 86 VAL A N 1
ATOM 655 C CA . VAL A 1 86 ? -8.854 -5.151 -15.304 1.00 80.50 86 VAL A CA 1
ATOM 656 C C . VAL A 1 86 ? -9.269 -4.937 -16.757 1.00 80.50 86 VAL A C 1
ATOM 658 O O . VAL A 1 86 ? -8.568 -4.271 -17.513 1.00 80.50 86 VAL A O 1
ATOM 661 N N . LYS A 1 87 ? -10.398 -5.538 -17.140 1.00 60.84 87 LYS A N 1
ATOM 662 C CA . LYS A 1 87 ? -11.028 -5.355 -18.454 1.00 60.84 87 LYS A CA 1
ATOM 663 C C . LYS A 1 87 ? -11.972 -4.163 -18.463 1.00 60.84 87 LYS A C 1
ATOM 665 O O . LYS A 1 87 ? -12.662 -3.970 -17.437 1.00 60.84 87 LYS A O 1
#

Sequence (87 aa):
AKVLLGLETASSGSVTLGKKEIQSTGIESRNVETVSSIQMVFQNPFDTLNPSHSVGSQIIRTLEKFNVGKTVAERRKRMLELLDLVK

Foldseek 3Di:
DCQLQLVDADPDDWDDDDPDTRRHHHNVRDDPVSNVVDDDDDPDPVVPDDPVDDPLRVQLVVCVVSVNDPDPVNSSVVSVVVVVVPD

pLDDT: mean 88.93, std 7.13, range [60.84, 98.0]

Secondary structure (DSSP, 8-state):
-HHHHTSS--SSS--EETTEE-TT--GGGS-HHHHHT-----S-STTTS-TTS-HHHHHHHHHHHTT--SSHHHHHHHHHHHHHT--